Protein AF-A0A0L1KFW6-F1 (afdb_monomer)

Organism: NCBI:txid1306953

Secondary structure (DSSP, 8-state):
-PPP--SPPTT-PPPTT---SPPPPPPPPP------TT-TT-EEETTEEE--

Radius of gyration: 23.23 Å; Cα contacts (8 Å, |Δi|>4): 12; chains: 1; bounding box: 41×31×57 Å

Mean predicted aligned error: 14.83 Å

Sequence (52 aa):
MPKRATTRPEGFKKPAHWTNDAPPAPRKGSNDEDLSPTRYGDWVKDGIAIDF

Solvent-accessible surface area (backbone atoms only — not comparable to full-atom values): 4055 Å² total; per-residue (Å²): 132,86,84,76,84,87,64,84,65,90,87,74,75,80,58,90,90,66,77,88,71,80,76,78,80,85,73,84,81,85,80,85,73,74,85,59,88,84,55,85,49,74,44,71,58,100,88,43,82,44,76,129

InterPro domains:
  IPR012875 Succinate dehydrogenase assembly factor 4 [PF07896] (14-52)

Foldseek 3Di:
DDDDDPDDDPPDDDDPPDDPDDDDDDDDDDDPDDPDPVCPAFDDDPNDTGGD

Structure (mmCIF, N/CA/C/O backbone):
data_AF-A0A0L1KFW6-F1
#
_entry.id   AF-A0A0L1KFW6-F1
#
loop_
_atom_site.group_PDB
_atom_site.id
_atom_site.type_symbol
_atom_site.label_atom_id
_atom_site.label_alt_id
_atom_site.label_comp_id
_atom_site.label_asym_id
_atom_site.label_entity_id
_atom_site.label_seq_id
_atom_site.pdbx_PDB_ins_code
_atom_site.Cartn_x
_atom_site.Cartn_y
_atom_site.Cartn_z
_atom_site.occupancy
_atom_site.B_iso_or_equiv
_atom_site.auth_seq_id
_atom_site.auth_comp_id
_atom_site.auth_asym_id
_atom_site.auth_atom_id
_atom_site.pdbx_PDB_model_num
ATOM 1 N N . MET A 1 1 ? 0.271 4.810 34.377 1.00 68.19 1 MET A N 1
ATOM 2 C CA . MET A 1 1 ? -0.079 4.841 32.936 1.00 68.19 1 MET A CA 1
ATOM 3 C C . MET A 1 1 ? -1.365 4.045 32.745 1.00 68.19 1 MET A C 1
ATOM 5 O O . MET A 1 1 ? -1.425 2.952 33.300 1.00 68.19 1 MET A O 1
ATOM 9 N N . PRO A 1 2 ? -2.399 4.549 32.049 1.00 77.25 2 PRO A N 1
ATOM 10 C CA . PRO A 1 2 ? -3.616 3.772 31.823 1.00 77.25 2 PRO A CA 1
ATOM 11 C C . PRO A 1 2 ? -3.340 2.594 30.876 1.00 77.25 2 PRO A C 1
ATOM 13 O O . PRO A 1 2 ? -2.578 2.716 29.914 1.00 77.25 2 PRO A O 1
ATOM 16 N N . LYS A 1 3 ? -3.944 1.439 31.169 1.00 80.56 3 LYS A N 1
ATOM 17 C CA . LYS A 1 3 ? -3.788 0.209 30.384 1.00 80.56 3 LYS A CA 1
ATOM 18 C C . LYS A 1 3 ? -4.504 0.384 29.041 1.00 80.56 3 LYS A C 1
ATOM 20 O O . LYS A 1 3 ? -5.707 0.623 29.015 1.00 80.56 3 LYS A O 1
ATOM 25 N N . ARG A 1 4 ? -3.766 0.301 27.929 1.00 79.44 4 ARG A N 1
ATOM 26 C CA . ARG A 1 4 ? -4.349 0.384 26.580 1.00 79.44 4 ARG A CA 1
ATOM 27 C C . ARG A 1 4 ? -5.104 -0.907 26.273 1.00 79.44 4 ARG A C 1
ATOM 29 O O . ARG A 1 4 ? -4.585 -1.993 26.521 1.00 79.44 4 ARG A O 1
ATOM 36 N 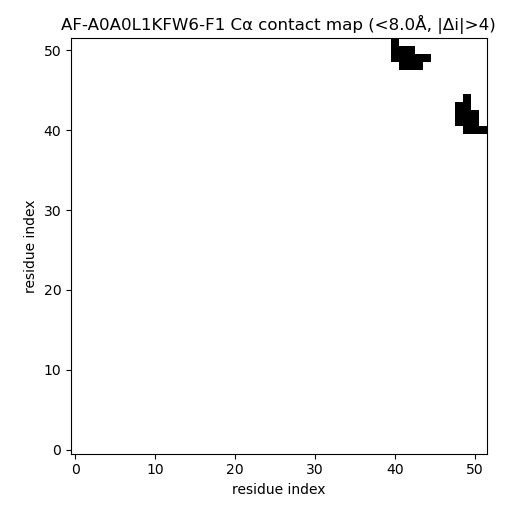N . ALA A 1 5 ? -6.305 -0.786 25.716 1.00 81.31 5 ALA A N 1
ATOM 37 C CA . ALA A 1 5 ? -7.035 -1.923 25.174 1.00 81.31 5 ALA A CA 1
ATOM 38 C C . ALA A 1 5 ? -6.321 -2.407 23.902 1.00 81.31 5 ALA A C 1
ATOM 40 O O . ALA A 1 5 ? -6.442 -1.801 22.841 1.00 81.31 5 ALA A O 1
ATOM 41 N N . THR A 1 6 ? -5.521 -3.464 24.028 1.00 84.38 6 THR A N 1
ATOM 42 C CA . THR A 1 6 ? -4.805 -4.105 22.911 1.00 84.38 6 THR A CA 1
ATOM 43 C C . THR A 1 6 ? -5.597 -5.253 22.292 1.00 84.38 6 THR A C 1
ATOM 45 O O . THR A 1 6 ? -5.162 -5.851 21.311 1.00 84.38 6 THR A O 1
ATOM 48 N N . THR A 1 7 ? -6.758 -5.574 22.861 1.00 83.38 7 THR A N 1
ATOM 49 C CA . THR A 1 7 ? -7.600 -6.699 22.457 1.00 83.3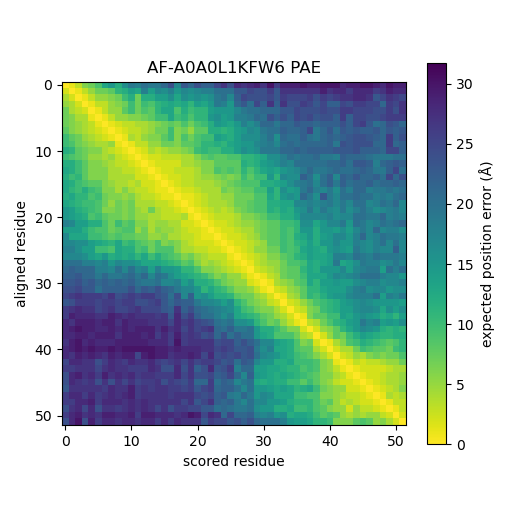8 7 THR A CA 1
ATOM 50 C C . THR A 1 7 ? -8.931 -6.187 21.926 1.00 83.38 7 THR A C 1
ATOM 52 O O . THR A 1 7 ? -9.451 -5.167 22.379 1.00 83.38 7 THR A O 1
ATOM 55 N N . ARG A 1 8 ? -9.483 -6.895 20.940 1.00 82.31 8 ARG A N 1
ATOM 56 C CA . ARG A 1 8 ? -10.780 -6.568 20.348 1.00 82.31 8 ARG A CA 1
ATOM 57 C C . ARG A 1 8 ? -11.898 -6.707 21.402 1.00 82.31 8 ARG A C 1
ATOM 59 O O . ARG A 1 8 ? -11.910 -7.722 22.094 1.00 82.31 8 ARG A O 1
ATOM 66 N N . PRO A 1 9 ? -12.837 -5.745 21.500 1.00 85.69 9 PRO A N 1
ATOM 67 C CA . PRO A 1 9 ? -13.967 -5.825 22.425 1.00 85.69 9 PRO A CA 1
ATOM 68 C C . PRO A 1 9 ? -14.856 -7.049 22.183 1.00 85.69 9 PRO A C 1
ATOM 70 O O . PRO A 1 9 ? -15.076 -7.451 21.034 1.00 85.69 9 PRO A O 1
ATOM 73 N N . GLU A 1 10 ? -15.412 -7.596 23.263 1.00 84.56 10 GLU A N 1
ATOM 74 C CA . GLU A 1 10 ? -16.446 -8.628 23.186 1.00 84.56 10 GLU A CA 1
ATOM 75 C C . GLU A 1 10 ? -17.680 -8.081 22.449 1.00 84.56 10 GLU A C 1
ATOM 77 O O . GLU A 1 10 ? -18.119 -6.957 22.683 1.00 84.56 10 GLU A O 1
ATOM 82 N N . GLY A 1 11 ? -18.216 -8.858 21.502 1.00 83.94 11 GLY A N 1
ATOM 83 C CA . GLY A 1 11 ? -19.387 -8.471 20.704 1.00 83.94 11 GLY A CA 1
ATOM 84 C C . GLY A 1 11 ? -19.092 -7.765 19.376 1.00 83.94 11 GLY A C 1
ATOM 85 O O . GLY A 1 11 ? -20.028 -7.453 18.638 1.00 83.94 11 GLY A O 1
ATOM 86 N N . PHE A 1 12 ? -17.823 -7.558 19.006 1.00 86.25 12 PHE A N 1
ATOM 87 C CA . PHE A 1 12 ? -17.492 -7.077 17.663 1.00 86.25 12 PHE A CA 1
ATOM 88 C C . PHE A 1 12 ? -17.912 -8.100 16.594 1.00 86.25 12 PHE A C 1
ATOM 90 O O . PHE A 1 12 ? -17.297 -9.159 16.445 1.00 86.25 12 PHE A O 1
ATOM 97 N N . LYS A 1 13 ? -18.941 -7.762 15.811 1.00 88.31 13 LYS A N 1
ATOM 98 C CA . LYS A 1 13 ? -19.349 -8.528 14.629 1.00 88.31 13 LYS A CA 1
ATOM 99 C C . LYS A 1 13 ? -18.667 -7.957 13.394 1.00 88.31 13 LYS A C 1
ATOM 101 O O . LYS A 1 13 ? -18.899 -6.811 13.021 1.00 88.31 13 LYS A O 1
ATOM 106 N N . LYS A 1 14 ? -17.830 -8.773 12.755 1.00 85.19 14 LYS A N 1
ATOM 107 C CA . LYS A 1 14 ? -17.172 -8.413 11.499 1.00 85.19 14 LYS A CA 1
ATOM 108 C C . LYS A 1 14 ? -18.233 -8.237 10.393 1.00 85.19 14 LYS A C 1
ATOM 110 O O . LYS A 1 14 ? -19.041 -9.148 10.215 1.00 85.19 14 LYS A O 1
ATOM 115 N N . PRO A 1 15 ? -18.249 -7.114 9.652 1.00 90.69 15 PRO A N 1
ATOM 116 C CA . PRO A 1 15 ? -19.136 -6.946 8.503 1.00 90.69 15 PRO A CA 1
ATOM 117 C C . PRO A 1 15 ? -18.895 -8.016 7.432 1.00 90.69 15 PRO A C 1
ATOM 119 O O . PRO A 1 15 ? -17.755 -8.405 7.193 1.00 90.69 15 PRO A O 1
ATOM 122 N N . ALA A 1 16 ? -19.955 -8.450 6.744 1.00 90.25 16 ALA A N 1
ATOM 123 C CA . ALA A 1 16 ? -19.871 -9.525 5.748 1.00 90.25 16 ALA A CA 1
ATOM 124 C C . ALA A 1 16 ? -18.947 -9.205 4.555 1.00 90.25 16 ALA A C 1
ATOM 126 O O . ALA A 1 16 ? -18.373 -10.109 3.963 1.00 90.25 16 ALA A O 1
ATOM 127 N N . HIS A 1 17 ? -18.774 -7.923 4.220 1.00 88.94 17 HIS A N 1
ATOM 128 C CA . HIS A 1 17 ? -17.905 -7.463 3.131 1.00 88.94 17 HIS A CA 1
ATOM 129 C C . HIS A 1 17 ? -16.432 -7.307 3.547 1.00 88.94 17 HIS A C 1
ATOM 131 O O . HIS A 1 17 ? -15.599 -6.934 2.725 1.00 88.94 17 HIS A O 1
ATOM 137 N N . TRP A 1 18 ? -16.087 -7.545 4.818 1.00 89.62 18 TRP A N 1
ATOM 138 C CA . TRP A 1 18 ? -14.698 -7.494 5.266 1.00 89.62 18 TRP A CA 1
ATOM 139 C C . TRP A 1 18 ? -14.034 -8.853 5.090 1.00 89.62 18 TRP A C 1
ATOM 141 O O . TRP A 1 18 ? -14.409 -9.836 5.734 1.00 89.62 18 TRP A O 1
ATOM 151 N N . THR A 1 19 ? -12.952 -8.881 4.321 1.00 87.62 19 THR A N 1
ATOM 152 C CA . THR A 1 19 ? -12.026 -10.010 4.299 1.00 87.62 19 THR A CA 1
ATOM 153 C C . THR A 1 19 ? -10.780 -9.719 5.145 1.00 87.62 19 THR A C 1
ATOM 155 O O . THR A 1 19 ? -10.459 -8.566 5.413 1.00 87.62 19 THR A O 1
ATOM 158 N N . ASN A 1 20 ? -10.156 -10.773 5.678 1.00 88.75 20 ASN A N 1
ATOM 159 C CA . ASN A 1 20 ? -8.807 -10.703 6.259 1.00 88.75 20 ASN A CA 1
ATOM 160 C C . ASN A 1 20 ? -7.760 -11.278 5.290 1.00 88.75 20 ASN A C 1
ATOM 162 O O . ASN A 1 20 ? -6.606 -11.440 5.679 1.00 88.75 20 ASN A O 1
ATOM 166 N N . ASP A 1 21 ? -8.176 -11.645 4.078 1.00 90.12 21 ASP A N 1
ATOM 167 C CA . ASP A 1 21 ? -7.282 -12.183 3.067 1.00 90.12 21 ASP A CA 1
ATOM 168 C C . ASP A 1 21 ? -6.246 -11.126 2.682 1.00 90.12 21 ASP A C 1
ATOM 170 O O . ASP A 1 21 ? -6.505 -9.918 2.726 1.00 90.12 21 AS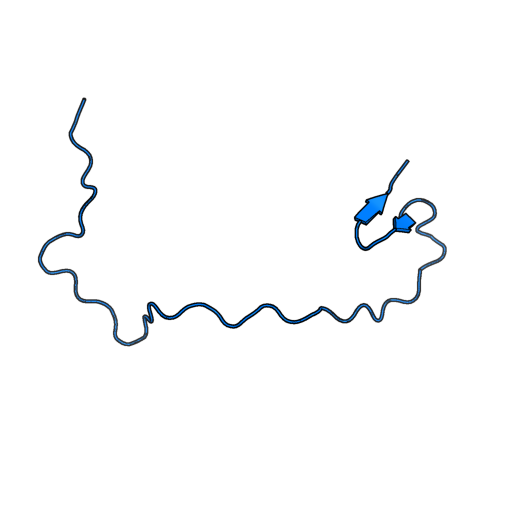P A O 1
ATOM 174 N N . ALA A 1 22 ? -5.056 -11.591 2.311 1.00 87.25 22 ALA A N 1
ATOM 175 C CA . ALA A 1 22 ? -4.015 -10.705 1.824 1.00 87.25 22 ALA A CA 1
ATOM 176 C C . ALA A 1 22 ? -4.484 -9.996 0.539 1.00 87.25 22 ALA A C 1
ATOM 178 O O . ALA A 1 22 ? -5.168 -10.609 -0.289 1.00 87.25 22 ALA A O 1
ATOM 179 N N . PRO A 1 23 ? -4.111 -8.719 0.339 1.00 88.19 23 PRO A N 1
ATOM 180 C CA . PRO A 1 23 ? -4.359 -8.054 -0.930 1.00 88.19 23 PRO A CA 1
ATOM 181 C C . PRO A 1 23 ? -3.658 -8.812 -2.072 1.00 88.19 23 PRO A C 1
ATOM 183 O O . PRO A 1 23 ? -2.662 -9.506 -1.839 1.00 88.19 23 PRO A O 1
ATOM 186 N N . PRO A 1 24 ? -4.151 -8.684 -3.316 1.00 89.50 24 PRO A N 1
ATOM 187 C CA . PRO A 1 24 ? -3.492 -9.282 -4.467 1.00 89.50 24 PRO A CA 1
ATOM 188 C C . PRO A 1 24 ? -2.055 -8.773 -4.593 1.00 89.50 24 PRO A C 1
ATOM 190 O O . PRO A 1 24 ? -1.748 -7.631 -4.244 1.00 89.50 24 PRO A O 1
ATOM 193 N N . ALA A 1 25 ? -1.180 -9.626 -5.125 1.00 91.81 25 ALA A N 1
ATOM 194 C CA . ALA A 1 25 ? 0.206 -9.258 -5.365 1.00 91.81 25 ALA A CA 1
ATOM 195 C C . ALA A 1 25 ? 0.292 -8.015 -6.277 1.00 91.81 25 ALA A C 1
ATOM 197 O O . ALA A 1 25 ? -0.500 -7.893 -7.224 1.00 91.81 25 ALA A O 1
ATOM 198 N N . PRO A 1 26 ? 1.243 -7.098 -6.018 1.00 87.38 26 PRO A N 1
ATOM 199 C CA . PRO A 1 26 ? 1.433 -5.926 -6.857 1.00 87.38 26 PRO A CA 1
ATOM 200 C C . PRO A 1 26 ? 1.767 -6.359 -8.284 1.00 87.38 26 PRO A C 1
ATOM 202 O O . PRO A 1 26 ? 2.541 -7.291 -8.513 1.00 87.38 26 PRO A O 1
ATOM 205 N N . ARG A 1 27 ? 1.179 -5.667 -9.25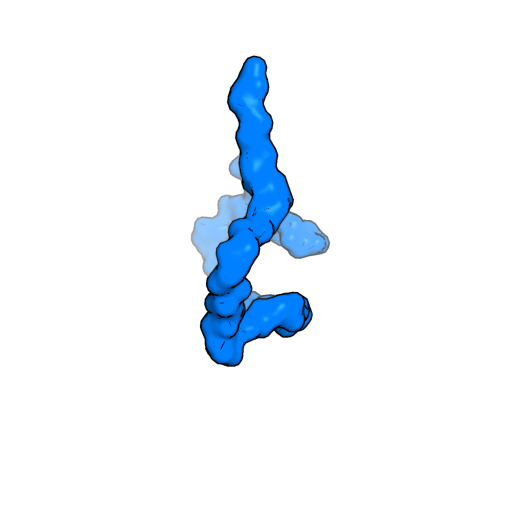8 1.00 86.31 27 ARG A N 1
ATOM 206 C CA . ARG A 1 27 ? 1.530 -5.840 -10.668 1.00 86.31 27 ARG A CA 1
ATOM 207 C C . ARG A 1 27 ? 2.674 -4.899 -11.011 1.00 86.31 27 ARG A C 1
ATOM 209 O O . ARG A 1 27 ? 2.761 -3.802 -10.464 1.00 86.31 27 ARG A O 1
ATOM 216 N N . LYS A 1 28 ? 3.530 -5.313 -11.945 1.00 84.94 28 LYS A N 1
ATOM 217 C CA . LYS A 1 28 ? 4.520 -4.414 -12.540 1.00 84.94 28 LYS A CA 1
ATOM 218 C C . LYS A 1 28 ? 3.767 -3.290 -13.262 1.00 84.94 28 LYS A C 1
ATOM 220 O O . LYS A 1 28 ? 2.891 -3.586 -14.072 1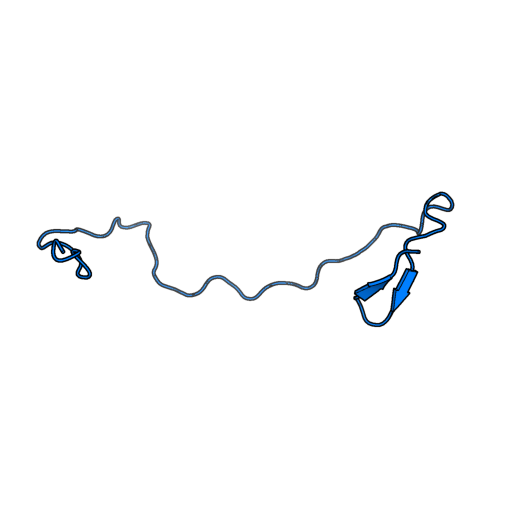.00 84.94 28 LYS A O 1
ATOM 225 N N . GLY A 1 29 ? 4.079 -2.034 -12.952 1.00 81.00 29 GLY A N 1
ATOM 226 C CA . GLY A 1 29 ? 3.574 -0.903 -13.732 1.00 81.00 29 GLY A CA 1
ATOM 227 C C . GLY A 1 29 ? 4.178 -0.930 -15.136 1.00 81.00 29 GLY A C 1
ATOM 228 O O . GLY A 1 29 ? 5.366 -1.236 -15.276 1.00 81.00 29 GLY A O 1
ATOM 229 N N . SER A 1 30 ? 3.376 -0.652 -16.165 1.00 79.56 30 SER A N 1
ATOM 230 C CA . SER A 1 30 ? 3.922 -0.260 -17.465 1.00 79.56 30 SER A CA 1
ATOM 231 C C . SER A 1 30 ? 4.302 1.216 -17.386 1.00 79.56 30 SER A C 1
ATOM 233 O O . SER A 1 30 ? 3.578 2.016 -16.795 1.00 79.56 30 SER A O 1
ATOM 235 N N . ASN A 1 31 ? 5.479 1.555 -17.904 1.00 74.38 31 ASN A N 1
ATOM 236 C CA . ASN A 1 31 ? 5.871 2.939 -18.114 1.00 74.38 31 ASN A CA 1
ATOM 237 C C . ASN A 1 31 ? 5.947 3.142 -19.623 1.00 74.38 31 ASN A C 1
ATOM 239 O O . ASN A 1 31 ? 6.947 2.786 -20.241 1.00 74.38 31 ASN A O 1
ATOM 243 N N . ASP A 1 32 ? 4.843 3.620 -20.189 1.00 71.38 32 ASP A N 1
ATOM 244 C CA . ASP A 1 32 ? 4.697 3.903 -21.617 1.00 71.38 32 ASP A CA 1
ATOM 245 C C . ASP A 1 32 ? 4.997 5.387 -21.925 1.00 71.38 32 ASP A C 1
ATOM 247 O O . ASP A 1 32 ? 4.694 5.864 -23.017 1.00 71.38 32 ASP A O 1
ATOM 251 N N . GLU A 1 33 ? 5.556 6.147 -20.967 1.00 71.50 33 GLU A N 1
ATOM 252 C CA . GLU A 1 33 ? 5.995 7.523 -21.220 1.00 71.50 33 GLU A CA 1
ATOM 253 C C . GLU A 1 33 ? 7.257 7.531 -22.088 1.00 71.50 33 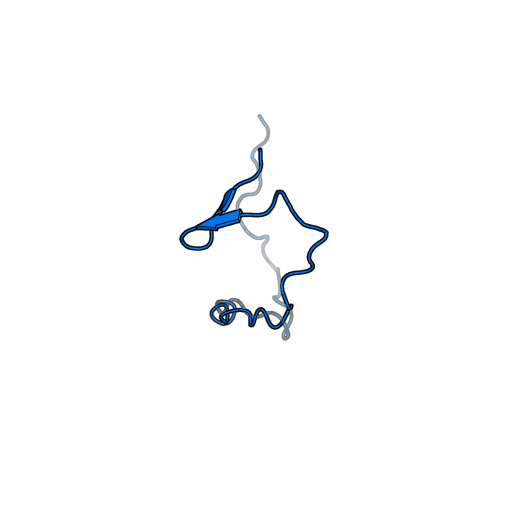GLU A C 1
ATOM 255 O O . GLU A 1 33 ? 8.322 7.061 -21.676 1.00 71.50 33 GLU A O 1
ATOM 260 N N . ASP A 1 34 ? 7.156 8.153 -23.262 1.00 69.38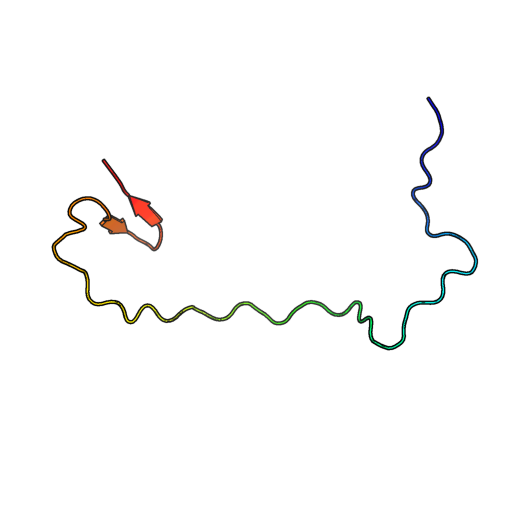 34 ASP A N 1
ATOM 261 C CA . ASP A 1 34 ? 8.329 8.613 -23.996 1.00 69.38 34 ASP A CA 1
ATOM 262 C C . ASP A 1 34 ? 9.059 9.664 -23.151 1.00 69.38 34 ASP A C 1
ATOM 264 O O . ASP A 1 34 ? 8.457 10.634 -22.678 1.00 69.38 34 ASP A O 1
ATOM 268 N N . LEU A 1 35 ? 10.366 9.464 -22.947 1.00 65.25 35 LEU A N 1
ATOM 269 C CA . LEU A 1 35 ? 11.218 10.385 -22.196 1.00 65.25 35 LEU A CA 1
ATOM 270 C C . LEU A 1 35 ? 11.088 11.793 -22.784 1.00 65.25 35 LEU A C 1
ATOM 272 O O . LEU A 1 35 ? 11.571 12.075 -23.883 1.00 65.25 35 LEU A O 1
ATOM 276 N N . SER A 1 36 ? 10.419 12.684 -22.051 1.00 60.97 36 SER A N 1
ATOM 277 C CA . SER A 1 36 ? 10.268 14.063 -22.483 1.00 60.97 36 SER A CA 1
ATOM 278 C C . SER A 1 36 ? 11.630 14.761 -22.399 1.00 60.97 36 SER A C 1
ATOM 280 O O . SER A 1 36 ? 12.307 14.695 -21.369 1.00 60.97 36 SER A O 1
ATOM 282 N N . PRO A 1 37 ? 12.057 15.470 -23.456 1.00 65.00 37 PRO A N 1
ATOM 283 C CA . PRO A 1 37 ? 13.366 16.117 -23.489 1.00 65.00 37 PRO A CA 1
ATOM 284 C C . PRO A 1 37 ? 13.492 17.265 -22.476 1.00 65.00 37 PRO A C 1
ATOM 286 O O . PRO A 1 37 ? 14.538 17.882 -22.394 1.00 65.00 37 PRO A O 1
ATOM 289 N N . THR A 1 38 ? 12.451 17.594 -21.711 1.00 60.47 38 THR A N 1
ATOM 290 C CA . THR A 1 38 ? 12.486 18.618 -20.658 1.00 60.47 38 THR A CA 1
ATOM 291 C C . THR A 1 38 ? 12.859 18.075 -19.279 1.00 60.47 38 THR A C 1
ATOM 293 O O . THR A 1 38 ? 13.057 18.877 -18.371 1.00 60.47 38 THR A O 1
ATOM 296 N N . ARG A 1 39 ? 13.014 16.754 -19.100 1.00 57.53 39 ARG A N 1
ATOM 297 C CA . ARG A 1 39 ? 13.510 16.150 -17.849 1.00 57.53 39 ARG A CA 1
ATOM 298 C C . ARG A 1 39 ? 15.016 15.858 -17.915 1.00 57.53 39 ARG A C 1
ATOM 300 O O . ARG A 1 39 ? 15.452 14.736 -17.673 1.00 57.53 39 ARG A O 1
ATOM 307 N N . TYR A 1 40 ? 15.831 16.859 -18.259 1.00 52.22 40 TYR A N 1
ATOM 308 C CA . TYR A 1 40 ? 17.284 16.776 -18.058 1.00 52.22 40 TYR A CA 1
ATOM 309 C C . TYR A 1 40 ? 17.569 16.855 -16.549 1.00 52.22 40 TYR A C 1
ATOM 311 O O . TYR A 1 40 ? 17.759 17.942 -16.016 1.00 52.22 40 TYR A O 1
ATOM 319 N N . GLY A 1 41 ? 17.518 15.716 -15.861 1.00 56.09 41 GLY A N 1
ATOM 320 C CA . GLY A 1 41 ? 17.724 15.619 -14.410 1.00 56.09 41 GLY A CA 1
ATOM 321 C C . GLY A 1 41 ? 17.285 14.268 -13.855 1.00 56.09 41 GLY A C 1
ATOM 322 O O . GLY A 1 41 ? 18.011 13.669 -13.075 1.00 56.09 41 GLY A O 1
ATOM 323 N N . ASP A 1 42 ? 16.184 13.716 -14.375 1.00 63.53 42 ASP A N 1
ATOM 324 C CA . ASP A 1 42 ? 15.670 12.407 -13.963 1.00 63.53 42 ASP A CA 1
ATOM 325 C C . ASP A 1 42 ? 16.416 11.279 -14.687 1.00 63.53 42 AS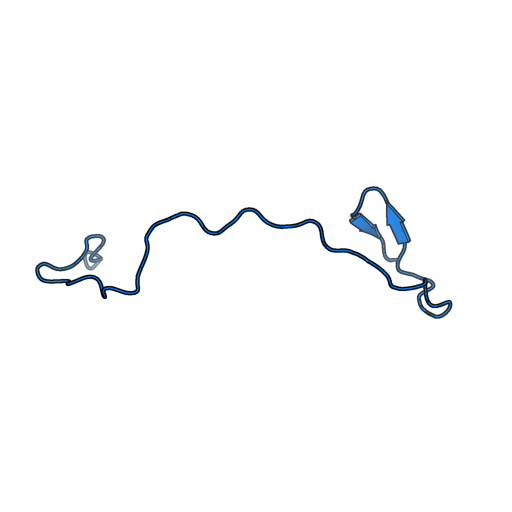P A C 1
ATOM 327 O O . ASP A 1 42 ? 15.993 10.793 -15.743 1.00 63.53 42 ASP A O 1
ATOM 331 N N . TRP A 1 43 ? 17.548 10.841 -14.136 1.00 67.81 43 TRP A N 1
ATOM 332 C CA . TRP A 1 43 ? 18.214 9.632 -14.616 1.00 67.81 43 TRP A CA 1
ATOM 333 C C . TRP A 1 43 ? 17.742 8.424 -13.808 1.00 67.81 43 TRP A C 1
ATOM 335 O O . TRP A 1 43 ? 17.689 8.472 -12.585 1.00 67.81 43 TRP A O 1
ATOM 345 N N . VAL A 1 44 ? 17.400 7.314 -14.465 1.00 70.94 44 VAL A N 1
ATOM 346 C CA . VAL A 1 44 ? 16.994 6.083 -13.766 1.00 70.94 44 VAL A CA 1
ATOM 347 C C . VAL A 1 44 ? 18.021 4.989 -14.014 1.00 70.94 44 VAL A C 1
ATOM 349 O O . VAL A 1 44 ? 18.252 4.594 -15.158 1.00 70.94 44 VAL A O 1
ATOM 352 N N . LYS A 1 45 ? 18.600 4.453 -12.935 1.00 70.31 45 LYS A N 1
ATOM 353 C CA . LYS A 1 45 ? 19.474 3.274 -12.970 1.00 70.31 45 LYS A CA 1
ATOM 354 C C . LYS A 1 45 ? 18.919 2.196 -12.049 1.00 70.31 45 LYS A C 1
ATOM 356 O O . LYS A 1 45 ? 18.616 2.466 -10.893 1.00 70.31 45 LYS A O 1
ATOM 361 N N . ASP A 1 46 ? 18.755 0.983 -12.575 1.00 74.00 46 ASP A N 1
ATOM 362 C CA . ASP A 1 46 ? 18.235 -0.180 -11.835 1.00 74.00 46 ASP A CA 1
ATOM 363 C C . ASP A 1 46 ? 16.883 0.074 -11.130 1.00 74.00 46 ASP A C 1
ATOM 365 O O . ASP A 1 46 ? 16.577 -0.506 -10.091 1.00 74.00 46 ASP A O 1
ATOM 369 N N . GLY A 1 47 ? 16.050 0.952 -11.703 1.00 71.88 47 GLY A N 1
ATOM 370 C CA . GLY A 1 47 ? 14.746 1.331 -11.147 1.00 71.88 47 GLY A CA 1
ATOM 371 C C . GLY A 1 47 ? 14.795 2.391 -10.040 1.00 71.88 47 GLY A C 1
ATOM 372 O O . GLY A 1 47 ? 13.758 2.685 -9.450 1.00 71.88 47 GLY A O 1
ATOM 373 N N . ILE A 1 48 ? 15.964 2.976 -9.768 1.00 70.50 48 ILE A N 1
ATOM 374 C CA . ILE A 1 48 ? 16.157 4.055 -8.794 1.00 70.50 48 ILE A CA 1
ATOM 375 C C . ILE A 1 48 ? 16.332 5.377 -9.545 1.00 70.50 48 ILE A C 1
ATOM 377 O O . ILE A 1 48 ? 17.166 5.465 -10.448 1.00 70.50 48 ILE A O 1
ATOM 381 N N . ALA A 1 49 ? 15.549 6.390 -9.166 1.00 77.50 49 ALA A N 1
ATOM 382 C CA . ALA A 1 49 ? 15.685 7.747 -9.686 1.00 77.50 49 ALA A CA 1
ATOM 383 C C . ALA A 1 49 ? 16.898 8.449 -9.054 1.00 77.50 49 ALA A C 1
ATOM 385 O O . ALA A 1 49 ? 17.080 8.419 -7.835 1.00 77.50 49 ALA A O 1
ATOM 386 N N . ILE A 1 50 ? 17.723 9.051 -9.902 1.00 66.12 50 ILE A N 1
ATOM 387 C CA . ILE A 1 50 ? 18.923 9.823 -9.589 1.00 66.12 50 ILE A CA 1
ATOM 388 C C . ILE A 1 50 ? 18.673 11.239 -10.117 1.00 66.12 50 ILE A C 1
ATOM 390 O O . ILE A 1 50 ? 18.408 11.383 -11.307 1.00 66.12 50 ILE A O 1
ATOM 394 N N . ASP A 1 51 ? 18.781 12.237 -9.238 1.00 65.88 51 ASP A N 1
ATOM 395 C CA . ASP A 1 51 ? 18.628 13.674 -9.524 1.00 65.88 51 ASP A CA 1
ATOM 396 C C . ASP A 1 51 ? 19.853 14.437 -8.964 1.00 65.88 51 ASP A C 1
ATOM 398 O O . ASP A 1 51 ? 20.436 13.984 -7.967 1.00 65.88 51 ASP A O 1
ATOM 402 N N . PHE A 1 52 ? 20.275 15.535 -9.611 1.00 59.72 52 PHE A N 1
ATOM 403 C CA . PHE A 1 52 ? 21.474 16.335 -9.277 1.00 59.72 52 PHE A CA 1
ATOM 404 C C . PHE A 1 52 ? 21.145 17.799 -8.973 1.00 59.72 52 PHE A C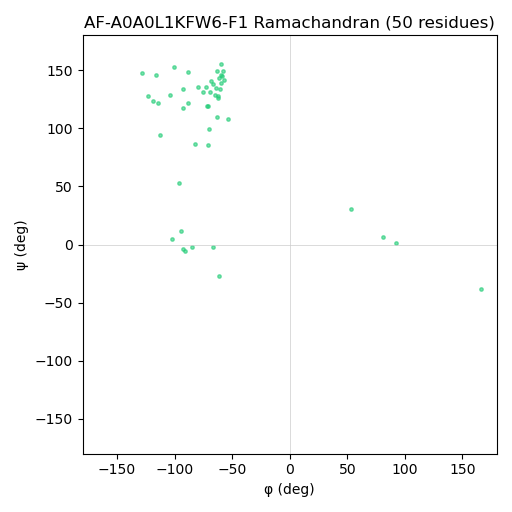 1
ATOM 406 O O . PHE A 1 52 ? 20.428 18.432 -9.777 1.00 59.72 52 PHE A O 1
#

pLDDT: mean 77.21, std 10.75, range [52.22, 91.81]